Protein AF-A0A3D3SXL6-F1 (afdb_monomer_lite)

Radius of gyration: 18.44 Å; chains: 1; bounding box: 46×31×41 Å

Secondary structure (DSSP, 8-state):
--TTS--TTTHHHHHHHHHHHHHHHHHHHHHHHHHHHHHHHHHHHHHHHHHHHHHHHHHHHTS-----------

Structure (mmCIF, N/CA/C/O backbone):
data_AF-A0A3D3SXL6-F1
#
_entry.id   AF-A0A3D3SXL6-F1
#
loop_
_atom_site.group_PDB
_atom_site.id
_atom_site.type_symbol
_atom_site.label_atom_id
_atom_site.label_alt_id
_atom_site.label_comp_id
_atom_site.label_asym_id
_atom_site.label_entity_id
_atom_site.label_seq_id
_atom_site.pdbx_PDB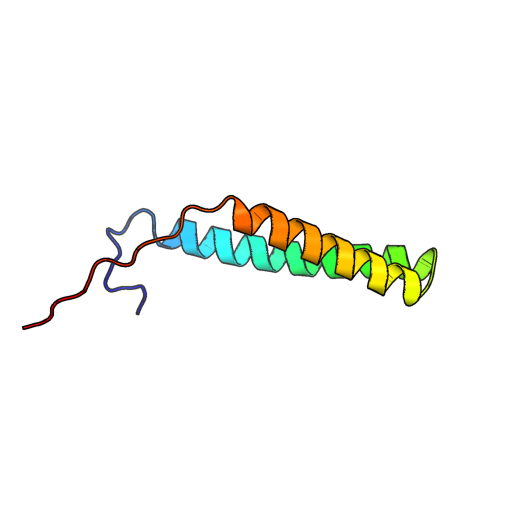_ins_code
_atom_site.Cartn_x
_atom_site.Cartn_y
_atom_site.Cartn_z
_atom_site.occupancy
_atom_site.B_iso_or_equiv
_atom_site.auth_seq_id
_atom_site.auth_comp_id
_atom_site.auth_asym_id
_atom_site.auth_atom_id
_atom_site.pdbx_PDB_model_num
ATOM 1 N N . LEU A 1 1 ? -12.817 15.239 21.205 1.00 54.00 1 LEU A N 1
ATOM 2 C CA . LEU A 1 1 ? -14.027 15.010 20.383 1.00 54.00 1 LEU A CA 1
ATOM 3 C C . LEU A 1 1 ? -14.492 13.544 20.296 1.00 54.00 1 LEU A C 1
ATOM 5 O O . LEU A 1 1 ? -15.629 13.345 19.912 1.00 54.00 1 LEU A O 1
ATOM 9 N N . VAL A 1 2 ? -13.702 12.529 20.694 1.00 46.19 2 VAL A N 1
ATOM 10 C CA . VAL A 1 2 ? -14.156 11.110 20.760 1.00 46.19 2 VAL A CA 1
ATOM 11 C C . VAL A 1 2 ? -14.761 10.720 22.122 1.00 46.19 2 VAL A C 1
ATOM 13 O O . VAL A 1 2 ? -15.532 9.775 22.229 1.00 46.19 2 VAL A O 1
ATOM 16 N N . LEU A 1 3 ? -14.459 11.494 23.168 1.00 51.97 3 LEU A N 1
ATOM 17 C CA . LEU A 1 3 ? -14.913 11.236 24.539 1.00 51.97 3 LEU A CA 1
ATOM 18 C C . LEU A 1 3 ? -16.392 11.583 24.789 1.00 51.97 3 LEU A C 1
ATOM 20 O O . LEU A 1 3 ? -16.915 11.233 25.836 1.00 51.97 3 LEU A O 1
ATOM 24 N N . ALA A 1 4 ? -17.067 12.251 23.847 1.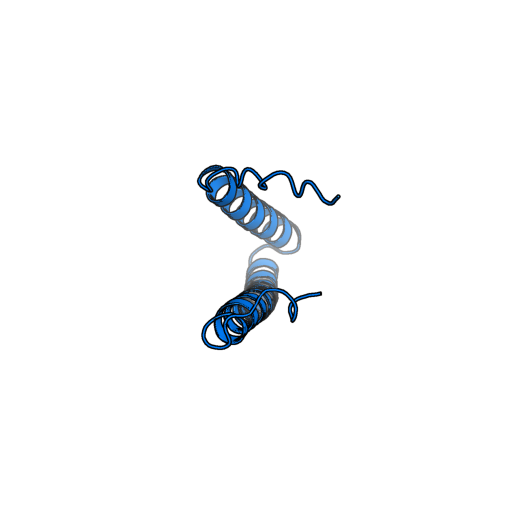00 56.16 4 ALA A N 1
ATOM 25 C CA . ALA A 1 4 ? -18.470 12.645 23.997 1.00 56.16 4 ALA A CA 1
ATOM 26 C C . ALA A 1 4 ? -19.471 11.547 23.577 1.00 56.16 4 ALA A C 1
ATOM 28 O O . ALA A 1 4 ? -20.665 11.717 23.791 1.00 56.16 4 ALA A O 1
ATOM 29 N N . TYR A 1 5 ? -19.002 10.434 22.988 1.00 55.06 5 TYR A N 1
ATOM 30 C CA . TYR A 1 5 ? -19.862 9.375 22.429 1.00 55.06 5 TYR A CA 1
ATOM 31 C C . TYR A 1 5 ? -19.604 7.967 22.994 1.00 55.06 5 TYR A C 1
ATOM 33 O O . TYR A 1 5 ? -20.261 7.009 22.587 1.00 55.06 5 TYR A O 1
ATOM 41 N N . ALA A 1 6 ? -18.659 7.804 23.924 1.00 52.50 6 ALA A N 1
ATOM 42 C CA . ALA A 1 6 ? -18.298 6.486 24.431 1.00 52.50 6 ALA A CA 1
ATOM 43 C C . ALA A 1 6 ? -19.175 6.074 25.625 1.00 52.50 6 ALA A C 1
ATOM 45 O O . ALA A 1 6 ? -18.884 6.394 26.776 1.00 52.50 6 ALA A O 1
ATOM 46 N N . GLY A 1 7 ? -20.184 5.244 25.351 1.00 52.28 7 GLY A N 1
ATOM 47 C CA . GLY A 1 7 ? -20.432 4.100 26.227 1.00 52.28 7 GLY A CA 1
ATOM 48 C C . GLY A 1 7 ? -19.132 3.288 26.285 1.00 52.28 7 GLY A C 1
ATOM 49 O O . GLY A 1 7 ? -18.652 2.810 25.260 1.00 52.28 7 GLY A O 1
ATOM 50 N N . SER A 1 8 ? -18.516 3.241 27.464 1.00 56.22 8 SER A N 1
ATOM 51 C CA . SER A 1 8 ? -17.080 3.029 27.721 1.00 56.22 8 SER A CA 1
ATOM 52 C C . SER A 1 8 ? -16.432 1.716 27.234 1.00 56.22 8 SER A C 1
ATOM 54 O O . SER A 1 8 ? -15.249 1.516 27.498 1.00 56.22 8 SER A O 1
ATOM 56 N N . GLU A 1 9 ? -17.131 0.810 26.548 1.00 57.31 9 GLU A N 1
ATOM 57 C CA . GLU A 1 9 ? -16.618 -0.555 26.337 1.00 57.31 9 GLU A CA 1
ATOM 58 C C . GLU A 1 9 ? -16.030 -0.821 24.939 1.00 57.31 9 GLU A C 1
ATOM 60 O O . GLU A 1 9 ? -15.152 -1.665 24.817 1.00 57.31 9 GLU A O 1
ATOM 65 N N . LYS A 1 10 ? -16.436 -0.087 23.886 1.00 57.75 10 LYS A N 1
ATOM 66 C CA . LYS A 1 10 ? -16.036 -0.411 22.489 1.00 57.75 10 LYS A CA 1
ATOM 67 C C . LYS A 1 10 ? -15.276 0.676 21.726 1.00 57.75 10 LYS A C 1
ATOM 69 O O . LYS A 1 10 ? -14.621 0.386 20.733 1.00 57.75 10 LYS A O 1
ATOM 74 N N . ALA A 1 11 ? -15.270 1.914 22.220 1.00 64.12 11 ALA A N 1
ATOM 75 C CA . ALA A 1 11 ? -14.603 3.025 21.533 1.00 64.12 11 ALA A CA 1
ATOM 76 C C . ALA A 1 11 ? -13.066 2.882 21.482 1.00 64.12 11 ALA A C 1
ATOM 78 O O . ALA A 1 11 ? -12.433 3.303 20.517 1.00 64.12 11 ALA A O 1
ATOM 79 N N . ALA A 1 12 ? -12.451 2.290 22.511 1.00 71.81 12 ALA A N 1
ATOM 80 C CA . ALA A 1 12 ? -11.008 2.044 22.528 1.00 71.81 12 ALA A CA 1
ATOM 81 C C . ALA A 1 12 ? -10.594 0.939 21.538 1.00 71.81 12 ALA A C 1
ATOM 83 O O . ALA A 1 12 ? -9.518 1.023 20.945 1.00 71.81 12 ALA A O 1
ATOM 84 N N . GLU A 1 13 ? -11.458 -0.059 21.332 1.00 73.62 13 GLU A N 1
ATOM 85 C CA . GLU A 1 13 ? -11.239 -1.155 20.386 1.00 73.62 13 GLU A CA 1
ATOM 86 C C . GLU A 1 13 ? -11.304 -0.659 18.936 1.00 73.62 13 GLU A C 1
ATOM 88 O O . GLU A 1 13 ? -10.374 -0.915 18.173 1.00 73.62 13 GLU A O 1
ATOM 93 N N . ASP A 1 14 ? -12.312 0.147 18.583 1.00 79.62 14 ASP A N 1
ATOM 94 C CA . ASP A 1 14 ? -12.458 0.717 17.234 1.00 79.62 14 ASP A CA 1
ATOM 95 C C . ASP A 1 14 ? -11.255 1.591 16.842 1.00 79.62 14 ASP A C 1
ATOM 97 O O . ASP A 1 14 ? -10.701 1.489 15.742 1.00 79.62 14 ASP A O 1
ATOM 101 N N . VAL A 1 15 ? -10.804 2.440 17.772 1.00 80.69 15 VAL A N 1
ATOM 102 C CA . VAL A 1 15 ? -9.640 3.310 17.562 1.00 80.69 15 VAL A CA 1
ATOM 103 C C . VAL A 1 15 ? -8.354 2.480 17.478 1.00 80.69 15 VAL A C 1
ATOM 105 O O . VAL A 1 15 ? -7.519 2.729 16.605 1.00 80.69 15 VAL A O 1
ATOM 108 N N . GLY A 1 16 ? -8.201 1.469 18.340 1.00 86.31 16 GLY A N 1
ATOM 109 C CA . GLY A 1 16 ? -7.077 0.535 18.303 1.00 86.31 16 GLY A CA 1
ATOM 110 C C . GLY A 1 16 ? -6.988 -0.218 16.974 1.00 86.31 16 GLY A C 1
ATOM 111 O O . GLY A 1 16 ? -5.912 -0.286 16.377 1.00 86.31 16 GLY A O 1
ATOM 112 N N . PHE A 1 17 ? -8.121 -0.702 16.461 1.00 86.44 17 PHE A N 1
ATOM 113 C CA . PHE A 1 17 ? -8.199 -1.403 15.181 1.00 86.44 17 PHE A CA 1
ATOM 114 C C . PHE A 1 17 ? -7.841 -0.485 14.004 1.00 86.44 17 PHE A C 1
ATOM 116 O O . PHE A 1 17 ? -7.074 -0.879 13.125 1.00 86.44 17 PHE A O 1
ATOM 123 N N . TYR A 1 18 ? -8.307 0.769 14.014 1.00 89.00 18 TYR A N 1
ATOM 124 C CA . TYR A 1 18 ? -7.936 1.765 13.003 1.00 89.00 18 TYR A CA 1
ATOM 125 C C . TYR A 1 18 ? -6.424 2.044 12.980 1.00 89.00 18 TYR A C 1
ATOM 127 O O . TYR A 1 18 ? -5.796 2.035 11.916 1.00 89.00 18 TYR A O 1
ATOM 135 N N . TYR A 1 19 ? -5.808 2.260 14.147 1.00 92.75 19 TYR A N 1
ATOM 136 C CA . TYR A 1 19 ? -4.363 2.487 14.224 1.00 92.75 19 TYR A CA 1
ATOM 137 C C . TYR A 1 19 ? -3.559 1.252 13.813 1.00 92.75 19 TYR A C 1
ATOM 139 O O . TYR A 1 19 ? -2.564 1.398 13.098 1.00 92.75 19 TYR A O 1
ATOM 147 N N . ALA A 1 20 ? -3.998 0.052 14.206 1.00 94.00 20 ALA A N 1
ATOM 148 C CA . ALA A 1 20 ? -3.385 -1.203 13.782 1.00 94.00 20 ALA A CA 1
ATOM 149 C C . ALA A 1 20 ? -3.460 -1.378 12.256 1.00 94.00 20 ALA A C 1
ATOM 151 O O . ALA A 1 20 ? -2.451 -1.704 11.631 1.00 94.00 20 ALA A O 1
ATOM 152 N N . ALA A 1 21 ? -4.606 -1.072 11.639 1.00 93.31 21 ALA A N 1
ATOM 153 C CA . ALA A 1 21 ? -4.772 -1.105 10.188 1.00 93.31 21 ALA A CA 1
ATOM 154 C C . ALA A 1 21 ? -3.838 -0.111 9.470 1.00 93.31 21 ALA A C 1
ATOM 156 O O . ALA A 1 21 ? -3.188 -0.472 8.488 1.00 93.31 21 ALA A O 1
ATOM 157 N N . ASN A 1 22 ? -3.694 1.118 9.979 1.00 94.31 22 ASN A N 1
ATOM 158 C CA . ASN A 1 22 ? -2.755 2.103 9.426 1.00 94.31 22 ASN A CA 1
ATOM 159 C C . ASN A 1 22 ? -1.285 1.660 9.575 1.00 94.31 22 ASN A C 1
ATOM 161 O O . ASN A 1 22 ? -0.494 1.800 8.640 1.00 94.31 22 ASN A O 1
ATOM 165 N N . ALA A 1 23 ? -0.908 1.102 10.729 1.00 96.56 23 ALA A N 1
ATOM 166 C CA . ALA A 1 23 ? 0.438 0.576 10.953 1.00 96.56 23 ALA A CA 1
ATOM 167 C C . ALA A 1 23 ? 0.747 -0.600 10.011 1.00 96.56 23 ALA A C 1
ATOM 169 O O . ALA A 1 23 ? 1.797 -0.612 9.365 1.00 96.56 23 ALA A O 1
ATOM 170 N N . ALA A 1 24 ? -0.195 -1.535 9.867 1.00 96.56 24 ALA A N 1
ATOM 171 C CA . ALA A 1 24 ? -0.085 -2.661 8.948 1.00 96.56 24 ALA A CA 1
ATOM 172 C C . ALA A 1 24 ? 0.035 -2.198 7.490 1.00 96.56 24 ALA A C 1
ATOM 174 O O . ALA A 1 24 ? 0.899 -2.683 6.763 1.00 96.56 24 ALA A O 1
ATOM 175 N N . GLY A 1 25 ? -0.769 -1.215 7.071 1.00 94.81 25 GLY A N 1
ATOM 176 C CA . GLY A 1 25 ? -0.707 -0.650 5.723 1.00 94.81 25 GLY A CA 1
ATOM 177 C C . GLY A 1 25 ? 0.653 -0.026 5.406 1.00 94.81 25 GLY A C 1
ATOM 178 O O . GLY A 1 25 ? 1.223 -0.292 4.348 1.00 94.81 25 GLY A O 1
ATOM 179 N N . ARG A 1 26 ? 1.222 0.747 6.341 1.00 96.56 26 ARG A N 1
ATOM 180 C CA . ARG A 1 26 ? 2.570 1.321 6.185 1.00 96.56 26 ARG A CA 1
ATOM 181 C C . ARG A 1 26 ? 3.639 0.238 6.085 1.00 96.56 26 ARG A C 1
ATOM 183 O O . ARG A 1 26 ? 4.488 0.317 5.206 1.00 96.56 26 ARG A O 1
ATOM 190 N N . PHE A 1 27 ? 3.579 -0.773 6.947 1.00 97.06 27 PHE A N 1
ATOM 191 C CA . PHE A 1 27 ? 4.537 -1.878 6.947 1.00 97.06 27 PHE A CA 1
ATOM 192 C C . PHE A 1 27 ? 4.473 -2.717 5.662 1.00 97.06 27 PHE A C 1
ATOM 194 O O . PHE A 1 27 ? 5.497 -2.999 5.044 1.00 97.06 27 PHE A O 1
ATOM 201 N N . LEU A 1 28 ? 3.269 -3.080 5.213 1.00 96.31 28 LEU A N 1
ATOM 202 C CA . LEU A 1 28 ? 3.089 -3.813 3.960 1.00 96.31 28 LEU A CA 1
ATOM 203 C C . LEU A 1 28 ? 3.536 -2.979 2.757 1.00 96.31 28 LEU A C 1
ATOM 205 O O . LEU A 1 28 ? 4.205 -3.503 1.871 1.00 96.31 28 LEU A O 1
ATOM 209 N N . GLY A 1 29 ? 3.223 -1.681 2.739 1.00 94.94 29 GLY A N 1
ATOM 210 C CA . GLY A 1 29 ? 3.642 -0.780 1.669 1.00 94.94 29 GLY A CA 1
ATOM 211 C C . GLY A 1 29 ? 5.164 -0.663 1.544 1.00 94.94 29 GLY A C 1
ATOM 212 O O . GLY A 1 29 ? 5.692 -0.700 0.430 1.00 94.94 29 GLY A O 1
ATOM 213 N N . THR A 1 30 ? 5.896 -0.574 2.659 1.00 95.81 30 THR A N 1
ATOM 214 C CA . THR A 1 30 ? 7.366 -0.486 2.626 1.00 95.81 30 THR A CA 1
ATOM 215 C C . THR A 1 30 ? 8.008 -1.796 2.177 1.00 95.81 30 THR A C 1
ATOM 217 O O . THR A 1 30 ? 8.895 -1.774 1.326 1.00 95.81 30 THR A O 1
ATOM 220 N N . LEU A 1 31 ? 7.538 -2.942 2.679 1.00 97.19 31 LEU A N 1
ATOM 221 C CA . LEU A 1 31 ? 8.060 -4.246 2.262 1.00 97.19 31 LEU A CA 1
ATOM 222 C C . LEU A 1 31 ? 7.769 -4.537 0.787 1.00 97.19 31 LEU A C 1
ATOM 224 O O . LEU A 1 31 ? 8.670 -4.919 0.038 1.00 97.19 31 LEU A O 1
ATOM 228 N N . LEU A 1 32 ? 6.523 -4.329 0.356 1.00 96.56 32 LEU A N 1
ATOM 229 C CA . LEU A 1 32 ? 6.103 -4.626 -1.009 1.00 96.56 32 LEU A CA 1
ATOM 230 C C . LEU A 1 32 ? 6.782 -3.701 -2.025 1.00 96.56 32 LEU A C 1
ATOM 232 O O . LEU A 1 32 ? 7.176 -4.168 -3.090 1.00 96.56 32 LEU A O 1
ATOM 236 N N . SER A 1 33 ? 6.962 -2.415 -1.704 1.00 94.56 33 SER A N 1
ATOM 237 C CA . SER A 1 33 ? 7.694 -1.487 -2.579 1.00 94.56 33 SER A CA 1
ATOM 238 C C . SER A 1 33 ? 9.172 -1.853 -2.710 1.00 94.56 33 SER A C 1
ATOM 240 O O . SER A 1 33 ? 9.700 -1.806 -3.817 1.00 94.56 33 SER A O 1
ATOM 242 N N . GLY A 1 34 ? 9.824 -2.297 -1.629 1.00 95.88 34 GLY A N 1
ATOM 243 C CA . GLY A 1 34 ? 11.190 -2.821 -1.691 1.00 95.88 34 GLY A CA 1
ATOM 244 C C . GLY A 1 34 ? 11.300 -4.046 -2.604 1.00 95.88 34 GLY A C 1
ATOM 245 O O . GLY A 1 34 ? 12.177 -4.102 -3.467 1.00 95.88 34 GLY A O 1
ATOM 246 N N . TRP A 1 35 ? 10.362 -4.988 -2.475 1.00 97.12 35 TRP A N 1
ATOM 247 C CA . TRP A 1 35 ? 10.295 -6.167 -3.341 1.00 97.12 35 TRP A CA 1
ATOM 248 C C . TRP A 1 35 ? 10.044 -5.804 -4.813 1.00 97.12 35 TRP A C 1
ATOM 250 O O . TRP A 1 35 ? 10.782 -6.245 -5.693 1.00 97.12 35 TRP A O 1
ATOM 260 N N . LEU A 1 36 ? 9.040 -4.962 -5.089 1.00 97.56 36 LEU A N 1
ATOM 261 C CA . LEU A 1 36 ? 8.683 -4.507 -6.440 1.00 97.56 36 LEU A CA 1
ATOM 262 C C . LEU A 1 36 ? 9.833 -3.763 -7.119 1.00 97.56 36 LEU A C 1
ATOM 264 O O . LEU A 1 36 ? 10.104 -3.994 -8.298 1.00 97.56 36 LEU A O 1
ATOM 268 N N . TYR A 1 37 ? 10.535 -2.912 -6.372 1.00 97.00 37 TYR A N 1
ATOM 269 C CA . TYR A 1 37 ? 11.697 -2.208 -6.892 1.00 97.00 37 TYR A CA 1
ATOM 270 C C . TYR A 1 37 ? 12.800 -3.184 -7.312 1.00 97.00 37 TYR A C 1
ATOM 272 O O . TYR A 1 37 ? 13.390 -3.015 -8.378 1.00 97.00 37 TYR A O 1
ATOM 280 N N . GLY A 1 38 ? 13.033 -4.236 -6.520 1.00 96.88 38 GLY A N 1
ATOM 281 C CA . GLY A 1 38 ? 14.012 -5.274 -6.842 1.00 96.88 38 GLY A CA 1
ATOM 282 C C . GLY A 1 38 ? 13.712 -6.025 -8.143 1.00 96.88 38 GLY A C 1
ATOM 283 O O . GLY A 1 38 ? 14.640 -6.369 -8.868 1.00 96.88 38 GLY A O 1
ATOM 284 N N . VAL A 1 39 ? 12.434 -6.251 -8.467 1.00 96.19 39 VAL A N 1
ATOM 285 C CA . VAL A 1 39 ? 12.035 -7.020 -9.662 1.00 96.19 39 VAL A CA 1
ATOM 286 C C . VAL A 1 39 ? 11.770 -6.167 -10.906 1.00 96.19 39 VAL A C 1
ATOM 288 O O . VAL A 1 39 ? 11.873 -6.675 -12.018 1.00 96.19 39 VAL A O 1
ATO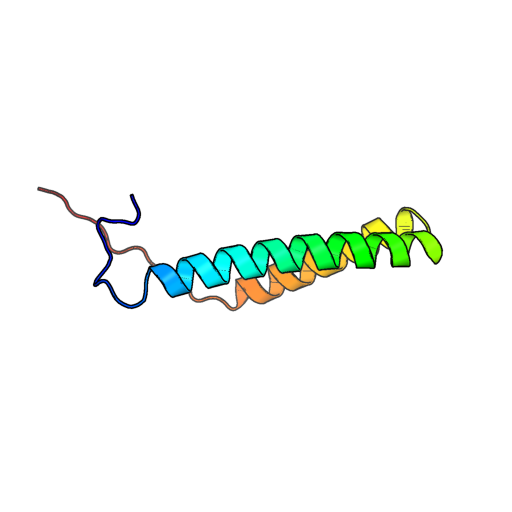M 291 N N . GLY A 1 40 ? 11.418 -4.888 -10.753 1.00 93.94 40 GLY A N 1
ATOM 292 C CA . GLY A 1 40 ? 10.988 -4.055 -11.884 1.00 93.94 40 GLY A CA 1
ATOM 293 C C . GLY A 1 40 ? 11.128 -2.546 -11.678 1.00 93.94 40 GLY A C 1
ATOM 294 O O . GLY A 1 40 ? 10.503 -1.764 -12.401 1.00 93.94 40 GLY A O 1
ATOM 295 N N . GLY A 1 41 ? 11.933 -2.123 -10.701 1.00 96.44 41 GLY A N 1
ATOM 296 C CA . GLY A 1 41 ? 12.261 -0.723 -10.450 1.00 96.44 41 GLY A CA 1
ATOM 297 C C . GLY A 1 41 ? 11.049 0.155 -10.125 1.00 96.44 41 GLY A C 1
ATOM 298 O O . GLY A 1 41 ? 10.032 -0.293 -9.596 1.00 96.44 41 GLY A O 1
ATOM 299 N N . ILE A 1 42 ? 11.155 1.445 -10.458 1.00 96.19 42 ILE A N 1
ATOM 300 C CA . ILE A 1 42 ? 10.123 2.450 -10.149 1.00 96.19 42 ILE A CA 1
ATOM 301 C C . ILE A 1 42 ? 8.790 2.152 -10.847 1.00 96.19 42 ILE A C 1
ATOM 303 O O . ILE A 1 42 ? 7.732 2.349 -10.251 1.00 96.19 42 ILE A O 1
ATOM 307 N N . ALA A 1 43 ? 8.822 1.651 -12.085 1.00 97.00 43 ALA A N 1
ATOM 308 C CA . ALA A 1 43 ? 7.605 1.342 -12.833 1.00 97.00 43 ALA A CA 1
ATOM 309 C C . ALA A 1 43 ? 6.764 0.263 -12.129 1.00 97.00 43 ALA A C 1
ATOM 311 O O . ALA A 1 43 ? 5.550 0.424 -11.998 1.00 97.00 43 ALA A O 1
ATOM 312 N N . ALA A 1 44 ? 7.400 -0.794 -11.612 1.00 97.19 44 ALA A N 1
ATOM 313 C CA . ALA A 1 44 ? 6.714 -1.828 -10.839 1.00 97.19 44 ALA A CA 1
ATOM 314 C C . ALA A 1 44 ? 6.120 -1.278 -9.531 1.00 97.19 44 ALA A C 1
ATOM 316 O O . ALA A 1 44 ? 4.985 -1.610 -9.187 1.00 97.19 44 ALA A O 1
ATOM 317 N N . CYS A 1 45 ? 6.831 -0.384 -8.833 1.00 96.81 45 CYS A N 1
ATOM 318 C CA . CYS A 1 45 ? 6.311 0.282 -7.634 1.00 96.81 45 CYS A CA 1
ATOM 319 C C . CYS A 1 45 ? 5.062 1.130 -7.921 1.00 96.81 45 CYS A C 1
ATOM 321 O O . CYS A 1 45 ? 4.107 1.104 -7.139 1.00 96.81 45 CYS A O 1
ATOM 323 N N . LEU A 1 46 ? 5.049 1.865 -9.038 1.00 97.19 46 LEU A N 1
ATOM 324 C CA . LEU A 1 46 ? 3.898 2.673 -9.454 1.00 97.19 46 LEU A CA 1
ATOM 325 C C . LEU A 1 46 ? 2.685 1.798 -9.774 1.00 97.19 46 LEU A C 1
ATOM 327 O O . LEU A 1 46 ? 1.596 2.068 -9.272 1.00 97.19 46 LEU A O 1
ATOM 331 N N . TRP A 1 47 ? 2.877 0.721 -10.540 1.00 97.62 47 TRP A N 1
ATOM 332 C CA . TRP A 1 47 ? 1.800 -0.222 -10.849 1.00 97.62 47 TRP A CA 1
ATOM 333 C C . TRP A 1 47 ? 1.260 -0.925 -9.603 1.00 97.62 47 TRP A C 1
ATOM 335 O O . TRP A 1 47 ? 0.045 -1.019 -9.437 1.00 97.62 47 TRP A O 1
ATOM 345 N N . GLY A 1 48 ? 2.134 -1.355 -8.690 1.00 96.31 48 GLY A N 1
ATOM 346 C CA . GLY A 1 48 ? 1.716 -1.936 -7.412 1.00 96.31 48 GLY A CA 1
ATOM 347 C C . GLY A 1 48 ? 0.915 -0.953 -6.552 1.00 96.31 48 GLY A C 1
ATOM 348 O O . GLY A 1 48 ? -0.114 -1.321 -5.987 1.00 96.31 48 GLY A O 1
ATOM 349 N N . SER A 1 49 ? 1.335 0.315 -6.506 1.00 95.94 49 SER A N 1
ATOM 350 C CA . SER A 1 49 ? 0.617 1.372 -5.779 1.00 95.94 49 SER A CA 1
ATOM 351 C C . SER A 1 49 ? -0.749 1.663 -6.404 1.00 95.94 49 SER A C 1
ATOM 353 O O . SER A 1 49 ? -1.747 1.764 -5.691 1.00 95.94 49 SER A O 1
ATOM 355 N N . ALA A 1 50 ? -0.815 1.743 -7.736 1.00 97.69 50 ALA A N 1
ATOM 356 C CA . ALA A 1 50 ? -2.065 1.923 -8.467 1.00 97.69 50 ALA A CA 1
ATOM 357 C C . ALA A 1 50 ? -3.045 0.767 -8.210 1.00 97.69 50 ALA A C 1
ATOM 359 O O . ALA A 1 50 ? -4.229 1.011 -7.988 1.00 97.69 50 ALA A O 1
ATOM 360 N N . LEU A 1 51 ? -2.553 -0.477 -8.167 1.00 97.38 51 LEU A N 1
ATOM 361 C CA . LEU A 1 51 ? -3.366 -1.652 -7.853 1.00 97.38 51 LEU A CA 1
ATOM 362 C C . LEU A 1 51 ? -3.936 -1.590 -6.430 1.00 97.38 51 LEU A C 1
ATOM 364 O O . LEU A 1 51 ? -5.132 -1.801 -6.247 1.00 97.38 51 LEU A O 1
ATOM 368 N N . LEU A 1 52 ? -3.111 -1.270 -5.428 1.00 95.62 52 LEU A N 1
ATOM 369 C CA . LEU A 1 52 ? -3.564 -1.133 -4.038 1.00 95.62 52 LEU A CA 1
ATOM 370 C C . LEU A 1 52 ? -4.637 -0.046 -3.888 1.00 95.62 52 LEU A C 1
ATOM 372 O O . LEU A 1 52 ? -5.640 -0.262 -3.207 1.00 95.62 52 LEU A O 1
ATOM 376 N N . LEU A 1 53 ? -4.463 1.096 -4.562 1.00 96.38 53 LEU A N 1
ATOM 377 C CA . LEU A 1 53 ? -5.472 2.157 -4.597 1.00 96.38 53 LEU A CA 1
ATOM 378 C C . LEU A 1 53 ? -6.761 1.701 -5.285 1.00 96.38 53 LEU A C 1
ATOM 380 O O . LEU A 1 53 ? -7.842 1.968 -4.767 1.00 96.38 53 LEU A O 1
ATOM 384 N N . ALA A 1 54 ? -6.664 0.995 -6.413 1.00 97.94 54 ALA A N 1
ATOM 385 C CA . ALA A 1 54 ? -7.829 0.467 -7.117 1.00 97.94 54 ALA A CA 1
ATOM 386 C C . ALA A 1 54 ? -8.612 -0.525 -6.245 1.00 97.94 54 ALA A C 1
ATOM 388 O O . ALA A 1 54 ? -9.836 -0.446 -6.175 1.00 97.94 54 ALA A O 1
ATOM 389 N N . VAL A 1 55 ? -7.920 -1.410 -5.523 1.00 96.62 55 VAL A N 1
ATOM 390 C CA . VAL A 1 55 ? -8.547 -2.326 -4.560 1.00 96.62 55 VAL A CA 1
ATOM 391 C C . VAL A 1 55 ? -9.250 -1.544 -3.450 1.00 96.62 55 VAL A C 1
ATOM 393 O O . VAL A 1 55 ? -10.428 -1.786 -3.196 1.00 96.62 55 VAL A O 1
ATOM 396 N N . GLY A 1 56 ? -8.575 -0.574 -2.827 1.00 94.81 56 GLY A N 1
ATOM 397 C CA . GLY A 1 56 ? -9.182 0.266 -1.789 1.00 94.81 56 GLY A CA 1
ATOM 398 C C . GLY A 1 56 ? -10.414 1.029 -2.289 1.00 94.81 56 GLY A C 1
ATOM 399 O O . GLY A 1 56 ? -11.438 1.074 -1.609 1.00 94.81 56 GLY A O 1
ATOM 400 N N . PHE A 1 57 ? -10.348 1.557 -3.512 1.00 96.00 57 PHE A N 1
ATOM 401 C CA . PHE A 1 57 ? -11.469 2.216 -4.172 1.00 96.00 57 PHE A CA 1
ATOM 402 C C . PHE A 1 57 ? -12.652 1.260 -4.360 1.00 96.00 57 PHE A C 1
ATOM 404 O O . PHE A 1 57 ? -13.754 1.565 -3.909 1.00 96.00 57 PHE A O 1
ATOM 411 N N . LEU A 1 58 ? -12.430 0.082 -4.947 1.00 97.06 58 LEU A N 1
ATOM 412 C CA . LEU A 1 58 ? -13.485 -0.911 -5.166 1.00 97.06 58 LEU A CA 1
ATOM 413 C C . LEU A 1 58 ? -14.130 -1.379 -3.856 1.00 97.06 58 LEU A C 1
ATOM 415 O O . LEU A 1 58 ? -15.352 -1.492 -3.789 1.00 97.06 58 LEU A O 1
ATOM 419 N N . LEU A 1 59 ? -13.337 -1.594 -2.803 1.00 94.44 59 LEU A N 1
ATOM 420 C CA . LEU A 1 59 ? -13.859 -1.951 -1.481 1.00 94.44 59 LEU A CA 1
ATOM 421 C C . LEU A 1 59 ? -14.737 -0.836 -0.896 1.00 94.44 59 LEU A C 1
ATOM 423 O O . LEU A 1 59 ? -15.795 -1.120 -0.338 1.00 94.44 59 LEU A O 1
ATOM 427 N N . SER A 1 60 ? -14.346 0.431 -1.074 1.00 92.81 60 SER A N 1
ATOM 428 C CA . SER A 1 60 ? -15.117 1.576 -0.573 1.00 92.81 60 SER A CA 1
ATOM 429 C C . SER A 1 60 ? -16.478 1.745 -1.252 1.00 92.81 60 SER A C 1
ATOM 431 O O . SER A 1 60 ? -17.416 2.225 -0.618 1.00 92.81 60 SER A O 1
ATOM 433 N N . LEU A 1 61 ? -16.626 1.300 -2.507 1.00 93.50 61 LEU A N 1
ATOM 434 C CA . LEU A 1 61 ? -17.918 1.297 -3.205 1.00 93.50 61 LEU A CA 1
ATOM 435 C C . LEU A 1 61 ? -18.933 0.347 -2.554 1.00 93.50 61 LEU A C 1
ATOM 437 O O . LEU A 1 61 ? -20.136 0.564 -2.681 1.00 93.50 61 LEU A O 1
ATOM 441 N N . GLY A 1 62 ? -18.459 -0.696 -1.865 1.00 90.19 62 GLY A N 1
ATOM 442 C CA . GLY A 1 62 ? -19.301 -1.646 -1.140 1.00 90.19 62 GLY A CA 1
ATOM 443 C C . GLY A 1 62 ? -19.766 -1.149 0.230 1.00 90.19 62 GLY A C 1
ATOM 444 O O . GLY A 1 62 ? -20.619 -1.790 0.846 1.00 90.19 62 GLY A O 1
ATOM 445 N N . PHE A 1 63 ? -19.233 -0.028 0.730 1.00 85.62 63 PHE A N 1
ATOM 446 C CA . PHE A 1 63 ? -19.646 0.496 2.025 1.00 85.62 63 PHE A CA 1
ATOM 447 C C . PHE A 1 63 ? -21.006 1.199 1.952 1.00 85.62 63 PHE A C 1
ATOM 449 O O . PHE A 1 63 ? -21.254 2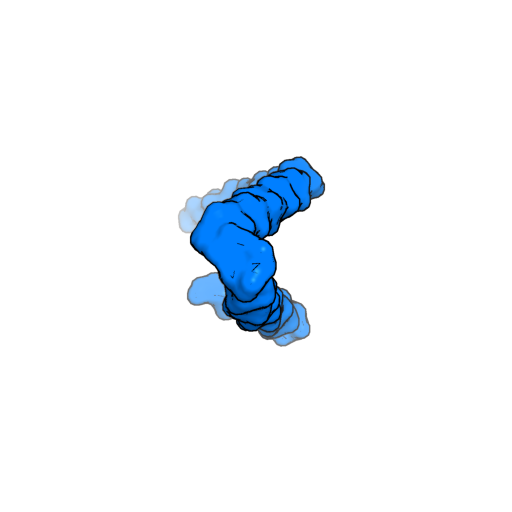.000 1.044 1.00 85.62 63 PHE A O 1
ATOM 456 N N . PRO A 1 64 ? -21.904 0.944 2.924 1.00 83.38 64 PRO A N 1
ATOM 457 C CA . PRO A 1 64 ? -23.161 1.666 3.008 1.00 83.38 64 PRO A CA 1
ATOM 458 C C . PRO A 1 64 ? -22.868 3.154 3.213 1.00 83.38 64 PRO A C 1
ATOM 460 O O . PRO A 1 64 ? -22.075 3.532 4.078 1.00 83.38 64 PRO A O 1
ATOM 463 N N . ARG A 1 65 ? -23.519 4.016 2.422 1.00 80.19 65 ARG A N 1
ATOM 464 C CA . ARG A 1 65 ? -23.449 5.469 2.6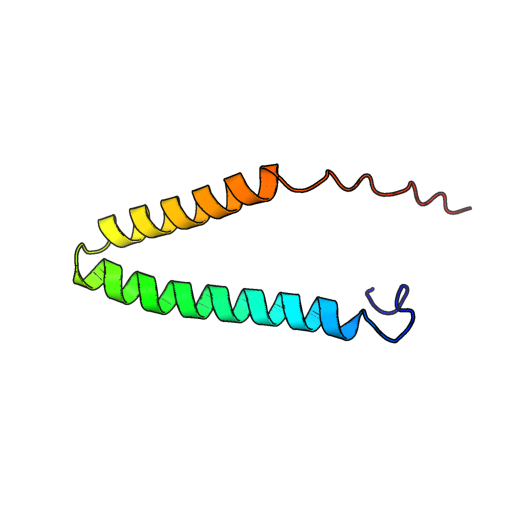18 1.00 80.19 65 ARG A CA 1
ATOM 465 C C . ARG A 1 65 ? -24.006 5.789 4.000 1.00 80.19 65 ARG A C 1
ATOM 467 O O . ARG A 1 65 ? -25.215 5.714 4.211 1.00 80.19 65 ARG A O 1
ATOM 474 N N . GLN A 1 66 ? -23.132 6.135 4.939 1.00 70.69 66 GLN A N 1
ATOM 475 C CA . GLN A 1 66 ? -23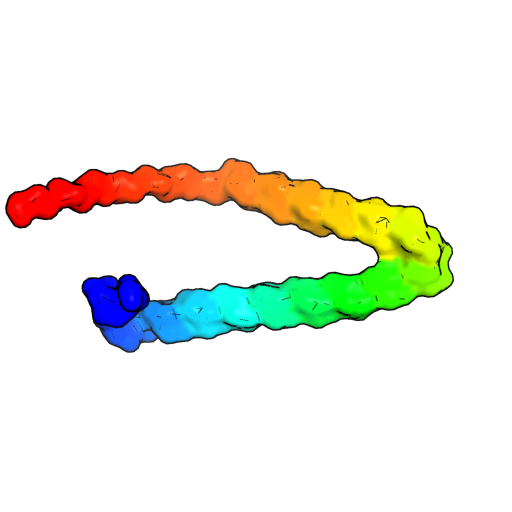.564 6.593 6.250 1.00 70.69 66 GLN A CA 1
ATOM 476 C C . GLN A 1 66 ? -24.267 7.942 6.082 1.00 70.69 66 GLN A C 1
ATOM 478 O O . GLN A 1 66 ? -23.634 8.968 5.842 1.00 70.69 66 GLN A O 1
ATOM 483 N N . SER A 1 67 ? -25.598 7.920 6.153 1.00 55.16 67 SER A N 1
ATOM 484 C CA . SER A 1 67 ? -26.410 9.128 6.272 1.00 55.16 67 SER A CA 1
ATOM 485 C C . SER A 1 67 ? -26.224 9.632 7.695 1.00 55.16 67 SER A C 1
ATOM 487 O O . SER A 1 67 ? -26.724 9.016 8.633 1.00 55.16 67 SER A O 1
ATOM 489 N N . GLN A 1 68 ? -25.436 10.690 7.874 1.00 60.62 68 GLN A N 1
ATOM 490 C CA . GLN A 1 68 ? -25.293 11.300 9.191 1.00 60.62 68 GLN A CA 1
ATOM 491 C C . GLN A 1 68 ? -26.669 11.805 9.656 1.00 60.62 68 GLN A C 1
ATOM 493 O O . GLN A 1 68 ? -27.315 12.539 8.902 1.00 60.62 68 GLN A O 1
ATOM 498 N N . PRO A 1 69 ? -27.159 11.409 10.846 1.00 52.97 69 PRO A N 1
ATOM 499 C CA . PRO A 1 69 ? -28.387 11.965 11.390 1.00 52.97 69 PRO A CA 1
ATOM 500 C C . PRO A 1 69 ? -28.181 13.462 11.623 1.00 52.97 69 PRO A C 1
ATOM 502 O O . PRO A 1 69 ? -27.170 13.871 12.191 1.00 52.97 69 PRO A O 1
ATOM 505 N N . ASN A 1 70 ? -29.139 14.262 11.161 1.00 56.34 70 ASN A N 1
ATOM 506 C CA . ASN A 1 70 ? -29.194 15.701 11.380 1.00 56.34 70 ASN A CA 1
ATOM 507 C C . ASN A 1 70 ? -29.126 15.989 12.889 1.00 56.34 70 ASN A C 1
ATOM 509 O O . ASN A 1 70 ? -30.079 15.697 13.615 1.00 56.34 70 ASN A O 1
ATOM 513 N N . VAL A 1 71 ? -28.000 16.524 13.361 1.00 65.81 71 VAL A N 1
ATOM 514 C CA . VAL A 1 71 ? -27.889 17.052 14.721 1.00 65.81 71 VAL A CA 1
ATOM 515 C C . VAL A 1 71 ? -28.631 18.388 14.720 1.00 65.81 71 VAL A C 1
ATOM 517 O O . VAL A 1 71 ? -28.074 19.424 14.374 1.00 65.81 71 VAL A O 1
ATOM 520 N N . ILE A 1 72 ? -29.927 18.344 15.027 1.00 67.12 72 ILE A N 1
ATOM 521 C CA . ILE A 1 72 ? -30.708 19.539 15.348 1.00 67.12 72 ILE A CA 1
ATOM 522 C C . ILE A 1 72 ? -30.319 19.920 16.782 1.00 67.12 72 ILE A C 1
ATOM 524 O O . ILE A 1 72 ? -30.813 19.308 17.728 1.00 67.12 72 ILE A O 1
ATOM 528 N N . GLU A 1 73 ? -29.403 20.875 16.951 1.00 58.66 73 GLU A N 1
ATOM 529 C CA . GLU A 1 73 ? -29.202 21.545 18.244 1.00 58.66 73 GLU A CA 1
ATOM 530 C C . GLU A 1 73 ? -30.244 22.675 18.405 1.00 58.66 73 GLU A C 1
ATOM 532 O O . GLU A 1 73 ? -30.410 23.463 17.468 1.00 58.66 73 GLU A O 1
ATOM 537 N N . PRO A 1 74 ? -30.976 22.751 19.538 1.00 63.06 74 PRO A N 1
ATOM 538 C CA . PRO A 1 74 ? -31.669 23.962 19.983 1.00 63.06 74 PRO A CA 1
ATOM 539 C C . PRO A 1 74 ? -30.726 24.978 20.646 1.00 63.06 74 PRO A C 1
ATOM 541 O O . PRO A 1 74 ? -29.718 24.555 21.257 1.00 63.06 74 PRO A O 1
#

Sequence (74 aa):
LVLAYAGSEKAAEDVGFYYAANAAGRFLGTLLSGWLYGVGGIAACLWGSALLLAVGFLLSLGFPRQSQPNVIEP

pLDDT: mean 83.62, std 16.9, range [46.19, 97.94]

Foldseek 3Di:
DLVVDDPPDPSVVVVVVVVVVVVVVVVCLVVVLVVQCVVPNPVSNVVVVVVVVVVVVVVVVPDDPPPPPPPDDD